Protein AF-A0A857J0M3-F1 (afdb_monomer_lite)

Sequence (80 aa):
MTSDPTHLALAVERQQPGGYHWILLDGSLEPHEYVRLLEGDQSFSSYPEAFQAGLGALLKLAAHGEGVGQAPRAGFSAPV

Secondary structure (DSSP, 8-state):
------EEEEEEEEETTTEEEEEEEEEPSSS--EEEEEE-SSPBSSHHHHHHHHHHHHHHHHHH----------------

pLDDT: mean 71.27, std 18.9, range [29.89, 93.81]

Structure (mmCIF, N/CA/C/O backbone):
data_AF-A0A857J0M3-F1
#
_entry.id   AF-A0A857J0M3-F1
#
loop_
_atom_site.group_PDB
_atom_site.id
_atom_site.type_symbol
_atom_site.label_atom_id
_atom_site.label_alt_id
_atom_site.label_comp_id
_atom_site.label_asym_id
_atom_site.label_entity_id
_atom_site.label_seq_id
_atom_site.pdbx_PDB_ins_code
_atom_site.Cartn_x
_atom_site.Cartn_y
_atom_site.Cartn_z
_atom_site.occupancy
_atom_site.B_iso_or_equiv
_atom_site.auth_seq_id
_atom_site.auth_comp_id
_atom_site.auth_asym_id
_atom_site.auth_atom_id
_atom_site.pdbx_PDB_model_num
ATOM 1 N N . ME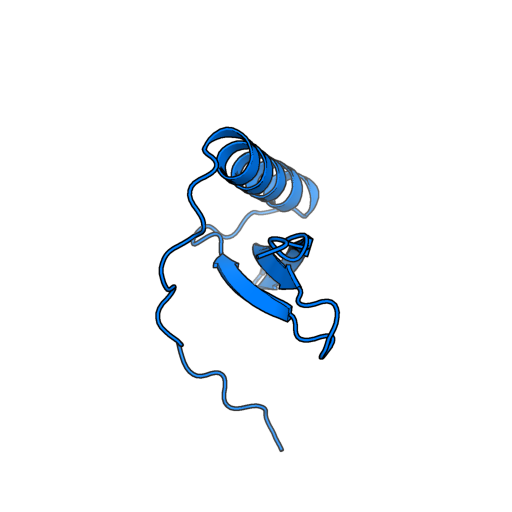T A 1 1 ? 25.930 -6.262 -16.185 1.00 39.31 1 MET A N 1
ATOM 2 C CA . MET A 1 1 ? 24.463 -6.364 -16.070 1.00 39.31 1 MET A CA 1
ATOM 3 C C . MET A 1 1 ? 24.067 -5.371 -15.000 1.00 39.31 1 MET A C 1
ATOM 5 O O . MET A 1 1 ? 24.265 -5.643 -13.826 1.00 39.31 1 MET A O 1
ATOM 9 N N . THR A 1 2 ? 23.715 -4.158 -15.405 1.00 46.47 2 THR A N 1
ATOM 10 C CA . THR A 1 2 ? 23.167 -3.139 -14.508 1.00 46.47 2 THR A CA 1
ATOM 11 C C . THR A 1 2 ? 21.758 -3.587 -14.160 1.00 46.47 2 THR A C 1
ATOM 13 O O . THR A 1 2 ? 20.930 -3.691 -15.057 1.00 46.47 2 THR A O 1
ATOM 16 N N . SER A 1 3 ? 21.518 -3.960 -12.903 1.00 53.50 3 SER A N 1
ATOM 17 C CA . SER A 1 3 ? 20.161 -4.208 -12.420 1.00 53.50 3 SER A CA 1
ATOM 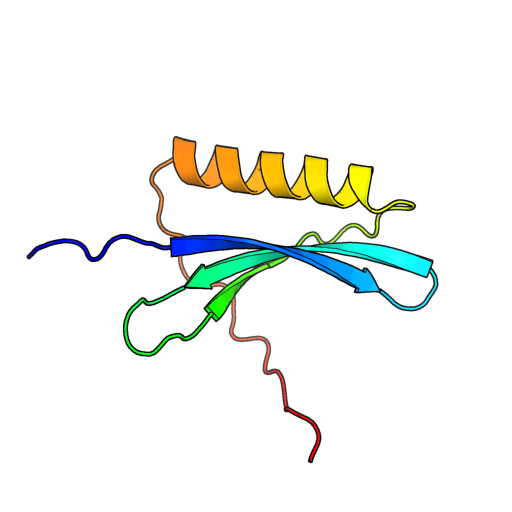18 C C . SER A 1 3 ? 19.369 -2.923 -12.613 1.00 53.50 3 SER A C 1
ATOM 20 O O . SER A 1 3 ? 19.741 -1.894 -12.046 1.00 53.50 3 SER A O 1
ATOM 22 N N . ASP A 1 4 ? 18.341 -2.966 -13.455 1.00 58.88 4 ASP A N 1
ATOM 23 C CA . ASP A 1 4 ? 17.411 -1.854 -13.592 1.00 58.88 4 ASP A CA 1
ATOM 24 C C . ASP A 1 4 ? 16.822 -1.537 -12.208 1.00 58.88 4 ASP A C 1
ATOM 26 O O . ASP A 1 4 ? 16.486 -2.466 -11.463 1.00 58.88 4 ASP A O 1
ATOM 30 N N . PRO A 1 5 ? 16.753 -0.260 -11.805 1.00 59.50 5 PRO A N 1
ATOM 31 C CA . PRO A 1 5 ? 16.150 0.110 -10.535 1.00 59.50 5 PRO A CA 1
ATOM 32 C C . PRO A 1 5 ? 14.686 -0.347 -10.502 1.00 59.50 5 PRO A C 1
ATOM 34 O O . PRO A 1 5 ? 13.853 0.146 -11.259 1.00 59.50 5 PRO A O 1
ATOM 37 N N . THR A 1 6 ? 14.363 -1.281 -9.606 1.00 67.75 6 THR A N 1
ATOM 38 C CA . THR A 1 6 ? 12.982 -1.694 -9.322 1.00 67.75 6 THR A CA 1
ATOM 39 C C . THR A 1 6 ? 12.209 -0.504 -8.753 1.00 67.75 6 THR A C 1
ATOM 41 O O . THR A 1 6 ? 12.591 0.033 -7.707 1.00 67.75 6 THR A O 1
ATOM 44 N N . HIS A 1 7 ? 11.134 -0.074 -9.419 1.00 76.56 7 HIS A N 1
ATOM 45 C CA . HIS A 1 7 ? 10.301 1.030 -8.935 1.00 76.56 7 HIS A CA 1
ATOM 46 C C . HIS A 1 7 ? 9.086 0.481 -8.208 1.00 76.56 7 HIS A C 1
ATOM 48 O O . HIS A 1 7 ? 8.070 0.166 -8.811 1.00 76.56 7 HIS A O 1
ATOM 54 N N . LEU A 1 8 ? 9.161 0.416 -6.885 1.00 81.25 8 LEU A N 1
ATOM 55 C CA . LEU A 1 8 ? 8.025 -0.024 -6.087 1.00 81.25 8 LEU A CA 1
ATOM 56 C C . LEU A 1 8 ? 7.086 1.147 -5.788 1.00 81.25 8 LEU A C 1
ATOM 58 O O . LEU A 1 8 ? 7.514 2.187 -5.283 1.00 81.25 8 LEU A O 1
ATOM 62 N N . ALA A 1 9 ? 5.795 0.959 -6.048 1.00 84.88 9 ALA A N 1
ATOM 63 C CA . ALA A 1 9 ? 4.741 1.900 -5.688 1.00 84.88 9 ALA A CA 1
ATOM 64 C C . ALA A 1 9 ? 3.694 1.233 -4.788 1.00 84.88 9 ALA A C 1
ATOM 66 O O . ALA A 1 9 ? 3.418 0.040 -4.893 1.00 84.88 9 ALA A O 1
ATOM 67 N N . LEU A 1 10 ? 3.101 2.026 -3.898 1.00 88.38 10 LEU A N 1
ATOM 68 C CA . LEU A 1 10 ? 1.996 1.625 -3.035 1.00 88.38 10 LEU A CA 1
ATOM 69 C C . LEU A 1 10 ? 0.738 2.373 -3.472 1.00 88.38 10 LEU A C 1
ATOM 71 O O . LEU A 1 10 ? 0.696 3.603 -3.416 1.00 88.38 10 LEU A O 1
ATOM 75 N N . ALA A 1 11 ? -0.289 1.628 -3.858 1.00 90.50 11 ALA A N 1
ATOM 76 C CA . ALA A 1 11 ? -1.627 2.139 -4.106 1.00 90.50 11 ALA A CA 1
ATOM 77 C C . ALA A 1 11 ? -2.572 1.710 -2.978 1.00 90.50 11 ALA A C 1
ATOM 79 O O . ALA A 1 11 ? -2.402 0.655 -2.368 1.00 90.50 11 ALA A O 1
ATOM 80 N N . VAL A 1 12 ? -3.585 2.531 -2.705 1.00 89.69 12 VAL A N 1
ATOM 81 C CA . VAL A 1 12 ? -4.690 2.186 -1.807 1.00 89.69 12 VAL A CA 1
ATOM 82 C C . VAL A 1 12 ? -5.984 2.403 -2.568 1.00 89.69 12 VAL A C 1
ATOM 84 O O . VAL A 1 12 ? -6.292 3.518 -2.988 1.00 89.69 12 VAL A O 1
ATOM 87 N N . GLU A 1 13 ? -6.742 1.330 -2.739 1.00 90.31 13 GLU A N 1
ATOM 88 C CA . GLU A 1 13 ? -7.975 1.316 -3.513 1.00 90.31 13 GLU A CA 1
ATOM 89 C C . GLU A 1 13 ? -9.171 1.026 -2.602 1.00 90.31 13 GLU A C 1
ATOM 91 O O . GLU A 1 13 ? -9.096 0.244 -1.648 1.00 90.31 13 GLU A O 1
ATOM 96 N N . ARG A 1 14 ? -10.311 1.652 -2.904 1.00 87.50 14 ARG A N 1
ATOM 97 C CA . ARG A 1 14 ? -11.565 1.403 -2.190 1.00 87.50 14 ARG A CA 1
ATOM 98 C C . ARG A 1 14 ? -12.241 0.153 -2.760 1.00 87.50 14 ARG A C 1
ATOM 100 O O . ARG A 1 14 ? -12.644 0.149 -3.919 1.00 87.50 14 ARG A O 1
ATOM 107 N N . GLN A 1 15 ? -12.416 -0.874 -1.936 1.00 83.00 15 GLN A N 1
ATOM 108 C CA . GLN A 1 15 ? -13.204 -2.062 -2.257 1.00 83.00 15 GLN A CA 1
ATOM 109 C C . GLN A 1 15 ? -14.689 -1.811 -1.979 1.00 83.00 15 GLN A C 1
ATOM 111 O O . GLN A 1 15 ? -15.064 -1.230 -0.956 1.00 83.00 15 GLN A O 1
ATOM 116 N N . GLN A 1 16 ? -15.549 -2.264 -2.889 1.00 78.25 16 GLN A N 1
ATOM 117 C CA . GLN A 1 16 ? -16.992 -2.258 -2.676 1.00 78.25 16 GLN A CA 1
ATOM 118 C C . GLN A 1 16 ? -17.472 -3.660 -2.266 1.00 78.25 16 GLN A C 1
ATOM 120 O O . GLN A 1 16 ? -17.143 -4.615 -2.967 1.00 78.25 16 GLN A O 1
ATOM 125 N N . PRO A 1 17 ? -18.272 -3.790 -1.186 1.00 73.00 17 PRO A N 1
ATOM 126 C CA . PRO A 1 17 ? -18.762 -2.722 -0.306 1.00 73.00 17 PRO A CA 1
ATOM 127 C C . PRO A 1 17 ? -17.800 -2.359 0.850 1.00 73.00 17 PRO A C 1
ATOM 129 O O . PRO A 1 17 ? -17.460 -3.194 1.679 1.00 73.00 17 PRO A O 1
ATOM 132 N N . GLY A 1 18 ? -17.472 -1.065 0.966 1.00 71.00 18 GLY A N 1
ATOM 133 C CA . GLY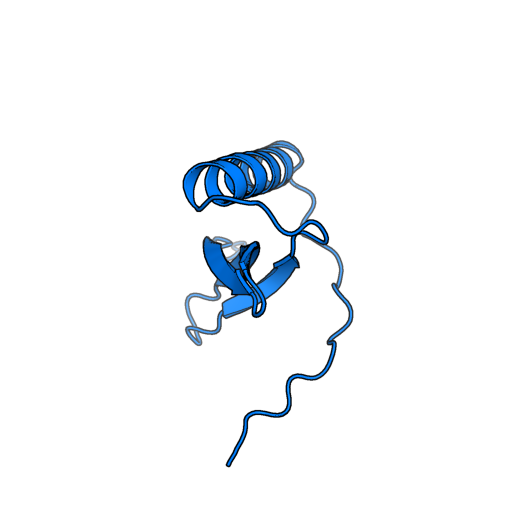 A 1 18 ? -17.138 -0.399 2.237 1.00 71.00 18 GLY A CA 1
ATOM 134 C C . GLY A 1 18 ? -15.701 -0.464 2.767 1.00 71.00 18 GLY A C 1
ATOM 135 O O . GLY A 1 18 ? -15.473 0.060 3.854 1.00 71.00 18 GLY A O 1
ATOM 136 N N . GLY A 1 19 ? -14.745 -1.038 2.039 1.00 86.25 19 GLY A N 1
ATOM 137 C CA . GLY A 1 19 ? -13.376 -1.233 2.530 1.00 86.25 19 GLY A CA 1
ATOM 138 C C . GLY A 1 19 ? -12.316 -0.450 1.762 1.00 86.25 19 GLY A C 1
ATOM 139 O O . GLY A 1 19 ? -12.556 0.060 0.669 1.00 86.25 19 GLY A O 1
ATOM 140 N N . TYR A 1 20 ? -11.113 -0.396 2.315 1.00 87.88 20 TYR A N 1
ATOM 141 C CA . TYR A 1 20 ? -9.890 -0.016 1.614 1.00 87.88 20 TYR A CA 1
ATOM 142 C C . TYR A 1 20 ? -8.942 -1.205 1.622 1.00 87.88 20 TYR A C 1
ATOM 144 O O . TYR A 1 20 ? -8.846 -1.902 2.623 1.00 87.88 20 TYR A O 1
ATOM 152 N N . HIS A 1 21 ? -8.219 -1.424 0.541 1.00 89.56 21 HIS A N 1
ATOM 153 C CA . HIS A 1 21 ? -7.132 -2.394 0.498 1.00 89.56 21 HIS A CA 1
ATOM 154 C C . HIS A 1 21 ? -5.920 -1.731 -0.138 1.00 89.56 21 HIS A C 1
ATOM 156 O O . HIS A 1 21 ? -6.045 -0.741 -0.863 1.00 89.56 21 HIS A O 1
ATOM 162 N N . TRP A 1 22 ? -4.741 -2.238 0.187 1.00 90.69 22 TRP A N 1
ATOM 163 C CA . TRP A 1 22 ? -3.496 -1.75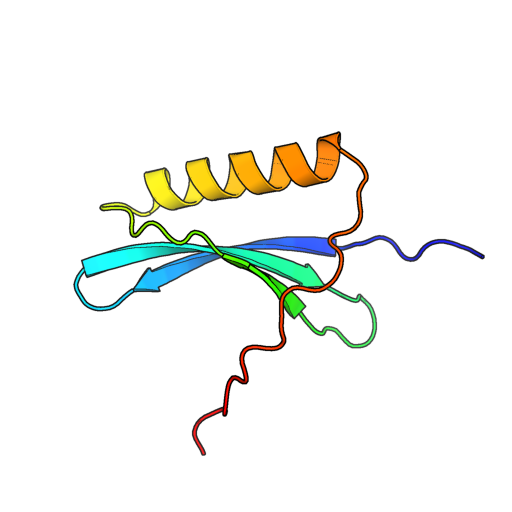5 -0.382 1.00 90.69 22 TRP A CA 1
ATOM 164 C C . TRP A 1 22 ? -2.984 -2.720 -1.444 1.00 90.69 22 TRP A C 1
ATOM 166 O O . TRP A 1 22 ? -3.228 -3.925 -1.375 1.00 90.69 22 TRP A O 1
ATOM 176 N N . ILE A 1 23 ? -2.251 -2.175 -2.408 1.00 90.12 23 ILE A N 1
ATOM 177 C CA . ILE A 1 23 ? -1.657 -2.904 -3.523 1.00 90.12 23 ILE A CA 1
ATOM 178 C C . ILE A 1 23 ? -0.229 -2.398 -3.699 1.00 90.12 23 ILE A C 1
ATOM 180 O O . ILE A 1 23 ? 0.005 -1.193 -3.792 1.00 90.12 23 ILE A O 1
ATOM 184 N N . LEU A 1 24 ? 0.725 -3.318 -3.745 1.00 88.94 24 LEU A N 1
ATOM 185 C CA . LEU A 1 24 ? 2.097 -3.051 -4.146 1.00 88.94 24 LEU A CA 1
ATOM 186 C C . LEU A 1 24 ? 2.244 -3.310 -5.640 1.00 88.94 24 LEU A C 1
ATOM 188 O O . LEU A 1 24 ? 1.830 -4.350 -6.158 1.00 88.94 24 LEU A O 1
ATOM 192 N N . LEU A 1 25 ? 2.848 -2.347 -6.317 1.00 86.38 25 LEU A N 1
ATOM 193 C CA . LEU A 1 25 ? 3.072 -2.337 -7.751 1.00 86.38 25 LEU A CA 1
ATOM 194 C C . LEU A 1 25 ? 4.578 -2.315 -8.010 1.00 86.38 25 LEU A C 1
ATOM 196 O O . LEU A 1 25 ? 5.293 -1.554 -7.358 1.00 86.38 25 LEU A O 1
ATOM 200 N N . ASP A 1 26 ? 5.040 -3.114 -8.965 1.00 82.88 26 ASP A N 1
ATOM 201 C CA . ASP A 1 26 ? 6.371 -2.979 -9.557 1.00 82.88 26 ASP A CA 1
ATOM 202 C C . ASP A 1 26 ? 6.244 -2.220 -10.867 1.00 82.88 26 ASP A C 1
ATOM 204 O O . ASP A 1 26 ? 5.509 -2.640 -11.761 1.00 82.88 26 ASP A O 1
ATOM 208 N N . GLY A 1 27 ? 6.911 -1.082 -10.950 1.00 71.12 27 GLY A N 1
ATOM 209 C CA . GLY A 1 27 ? 7.033 -0.284 -12.151 1.00 71.12 27 GLY A CA 1
ATOM 210 C C . GLY A 1 27 ? 8.316 -0.634 -12.888 1.00 71.12 27 GLY A C 1
ATOM 211 O O . GLY A 1 27 ? 9.412 -0.509 -12.338 1.00 71.12 27 GLY A O 1
ATOM 212 N N . SER A 1 28 ? 8.191 -0.981 -14.165 1.00 65.19 28 SER A N 1
ATOM 213 C CA . SER A 1 28 ? 9.306 -0.803 -15.097 1.00 65.19 28 SER A CA 1
ATOM 214 C C . SER A 1 28 ? 9.340 0.644 -15.584 1.00 65.19 28 SER A C 1
ATOM 216 O O . SER A 1 28 ? 8.302 1.271 -15.803 1.00 65.19 28 SER A O 1
ATOM 218 N N . LEU A 1 29 ? 10.544 1.204 -15.720 1.00 60.22 29 LEU A N 1
ATOM 219 C CA . LEU A 1 29 ? 10.719 2.528 -16.322 1.00 60.22 29 LEU A CA 1
ATOM 220 C C . LEU A 1 29 ? 10.425 2.496 -17.824 1.00 60.22 29 LEU A C 1
ATOM 222 O O . LEU A 1 29 ? 9.920 3.479 -18.356 1.00 60.22 29 LEU A O 1
ATOM 226 N N . GLU A 1 30 ? 10.685 1.368 -18.488 1.00 59.66 30 GLU A N 1
ATOM 227 C CA . GLU A 1 30 ? 10.417 1.171 -19.910 1.00 59.66 30 GLU A CA 1
ATOM 228 C C . GLU A 1 30 ? 9.997 -0.281 -20.199 1.00 59.66 30 GLU A C 1
ATOM 230 O O . GLU A 1 30 ? 10.792 -1.198 -19.989 1.00 59.66 30 GLU A O 1
ATOM 235 N N . PRO A 1 31 ? 8.782 -0.517 -20.725 1.00 59.22 31 PRO A N 1
ATOM 236 C CA . PRO A 1 31 ? 7.644 0.409 -20.749 1.00 59.22 31 PRO A CA 1
ATOM 237 C C . PRO A 1 31 ? 7.185 0.774 -19.323 1.00 59.22 31 PRO A C 1
ATOM 239 O O . PRO A 1 31 ? 7.437 0.016 -18.390 1.00 59.22 31 PRO A O 1
ATOM 242 N N . HIS A 1 32 ? 6.505 1.922 -19.161 1.00 59.72 32 HIS A N 1
ATOM 243 C CA . HIS A 1 32 ? 5.856 2.355 -17.908 1.00 59.72 32 HIS A CA 1
ATOM 244 C C . HIS A 1 32 ? 4.680 1.440 -17.535 1.00 59.72 32 HIS A C 1
ATOM 246 O O . HIS A 1 32 ? 3.515 1.842 -17.522 1.00 59.72 32 HIS A O 1
ATOM 252 N N . GLU A 1 33 ? 4.986 0.179 -17.281 1.00 70.00 33 GLU A N 1
ATOM 253 C CA . GLU A 1 33 ? 4.046 -0.845 -16.882 1.00 70.00 33 GLU A CA 1
ATOM 254 C C . GLU A 1 33 ? 4.193 -1.066 -15.387 1.00 70.00 33 GLU A C 1
ATOM 256 O O . GLU A 1 33 ? 5.274 -1.371 -14.883 1.00 70.00 33 GLU A O 1
ATOM 261 N N . TYR A 1 34 ? 3.074 -0.899 -14.688 1.00 69.69 34 TYR A N 1
ATOM 262 C CA . TYR A 1 34 ? 2.946 -1.285 -13.298 1.00 69.69 34 TYR A CA 1
ATOM 263 C C . TYR A 1 34 ? 2.301 -2.663 -13.238 1.00 69.69 34 TYR A C 1
ATOM 265 O O . TYR A 1 34 ? 1.140 -2.831 -13.621 1.00 69.69 34 TYR A O 1
ATOM 273 N N . VAL A 1 35 ? 3.037 -3.651 -12.742 1.00 78.81 35 VAL A N 1
ATOM 274 C CA . VAL A 1 35 ? 2.500 -4.983 -12.464 1.00 78.81 35 VAL A CA 1
ATOM 275 C C . VAL A 1 35 ? 2.180 -5.105 -10.980 1.00 78.81 35 VAL A C 1
ATOM 277 O O . VAL A 1 35 ? 2.959 -4.693 -10.123 1.00 78.81 35 VAL A O 1
ATOM 280 N N . ARG A 1 36 ? 1.009 -5.664 -10.653 1.00 80.44 36 ARG A N 1
ATOM 281 C CA . ARG A 1 36 ? 0.642 -5.956 -9.261 1.00 80.44 36 ARG A CA 1
ATOM 282 C C . ARG A 1 36 ? 1.574 -7.038 -8.723 1.00 80.44 36 ARG A C 1
ATOM 284 O O . ARG A 1 36 ? 1.596 -8.146 -9.251 1.00 80.44 36 ARG A O 1
ATOM 291 N N . LEU A 1 37 ? 2.330 -6.703 -7.683 1.00 79.94 37 LEU A N 1
ATOM 292 C CA . LEU A 1 37 ? 3.198 -7.643 -6.978 1.00 79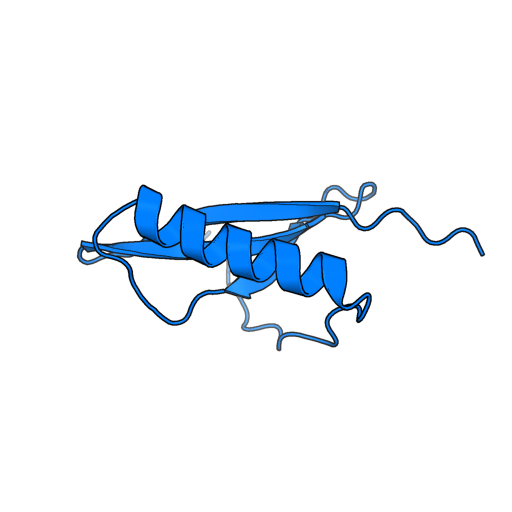.94 37 LEU A CA 1
ATOM 293 C C . LEU A 1 37 ? 2.451 -8.356 -5.866 1.00 79.94 37 LEU A C 1
ATOM 295 O O . LEU A 1 37 ? 2.589 -9.561 -5.688 1.00 79.94 37 LEU A O 1
ATOM 299 N N . LEU A 1 38 ? 1.727 -7.580 -5.064 1.00 81.62 38 LEU A N 1
ATOM 300 C CA . LEU A 1 38 ? 1.127 -8.069 -3.839 1.00 81.62 38 LEU A CA 1
ATOM 301 C C . LEU A 1 38 ? -0.053 -7.186 -3.469 1.00 81.62 38 LEU A C 1
ATOM 303 O O . LEU A 1 38 ? -0.005 -5.973 -3.654 1.00 81.62 38 LEU A O 1
ATOM 307 N N . GLU A 1 39 ? -1.097 -7.781 -2.923 1.00 83.38 39 GLU A N 1
ATOM 308 C CA . GLU A 1 39 ? -2.253 -7.054 -2.418 1.00 83.38 39 GLU A CA 1
ATOM 309 C C . GLU A 1 39 ? -2.563 -7.497 -0.994 1.00 83.38 39 GLU A C 1
ATOM 311 O O . GLU A 1 39 ? -2.257 -8.620 -0.587 1.00 83.38 39 GLU A O 1
ATOM 316 N N . GLY A 1 40 ? -3.127 -6.587 -0.208 1.00 79.25 40 GLY A N 1
ATOM 317 C CA . GLY A 1 40 ? -3.632 -6.928 1.109 1.00 79.25 40 GLY A CA 1
ATOM 318 C C . GLY A 1 40 ? -4.945 -7.697 0.992 1.00 79.25 40 GLY A C 1
ATOM 319 O O . GLY A 1 40 ? -5.947 -7.109 0.601 1.00 79.25 40 GLY A O 1
ATOM 320 N N . ASP A 1 41 ? -4.964 -8.962 1.422 1.00 70.12 41 ASP A N 1
ATOM 321 C CA . ASP A 1 41 ? -6.193 -9.773 1.543 1.00 70.12 41 ASP A CA 1
ATOM 322 C C . ASP A 1 41 ? -7.214 -9.194 2.544 1.00 70.12 41 ASP A C 1
ATOM 324 O O . ASP A 1 41 ? -8.388 -9.563 2.549 1.00 70.12 41 ASP A O 1
ATOM 328 N N . GLN A 1 42 ? -6.776 -8.296 3.433 1.00 75.56 42 GLN A N 1
ATOM 329 C CA . GLN A 1 42 ? -7.634 -7.657 4.427 1.00 75.56 42 GLN A CA 1
ATOM 330 C C . GLN A 1 42 ? -8.205 -6.338 3.906 1.00 75.56 42 GLN A C 1
ATOM 332 O O . GLN A 1 42 ? -7.464 -5.421 3.548 1.00 75.56 42 GLN A O 1
ATOM 337 N N . SER A 1 43 ? -9.531 -6.216 3.963 1.00 82.50 43 SER A N 1
ATOM 338 C CA . SER A 1 43 ? -10.221 -4.938 3.809 1.00 82.50 43 SER A CA 1
ATOM 339 C C . SER A 1 43 ? -10.154 -4.149 5.119 1.00 82.50 43 SER A C 1
ATOM 341 O O . SER A 1 43 ? -10.603 -4.605 6.170 1.00 82.50 43 SER A O 1
ATOM 343 N N . PHE A 1 44 ? -9.614 -2.940 5.049 1.00 88.12 44 PHE A N 1
ATOM 344 C CA . PHE A 1 44 ? -9.522 -1.992 6.152 1.00 88.12 44 PHE A CA 1
ATOM 345 C C . PHE A 1 44 ? -10.713 -1.036 6.152 1.00 88.12 44 PHE A C 1
ATOM 347 O O . PHE A 1 44 ? -11.255 -0.680 5.104 1.00 88.12 44 PHE A O 1
ATOM 354 N N . SER A 1 45 ? -11.085 -0.564 7.338 1.00 87.62 45 SER A N 1
ATOM 355 C CA . SER A 1 45 ? -12.214 0.352 7.538 1.00 87.62 45 SER A CA 1
ATOM 356 C C . SER A 1 45 ? -11.903 1.776 7.069 1.00 87.62 45 SER A C 1
ATOM 358 O O . SER A 1 45 ? -12.808 2.569 6.802 1.00 87.62 45 SER A O 1
ATOM 360 N N . SER A 1 46 ? -10.617 2.126 6.980 1.00 89.19 46 SER A N 1
ATOM 361 C CA . SER A 1 46 ? -10.165 3.475 6.657 1.00 89.19 46 SER A CA 1
ATOM 362 C C . SER A 1 46 ? -8.923 3.489 5.760 1.00 89.19 46 SER A C 1
ATOM 364 O O . SER A 1 46 ? -8.092 2.581 5.782 1.00 89.19 46 SER A O 1
ATOM 366 N N . TYR A 1 47 ? -8.786 4.559 4.971 1.00 89.31 47 TYR A N 1
ATOM 367 C CA . TYR A 1 47 ? -7.624 4.773 4.105 1.00 89.31 47 TYR A CA 1
ATOM 368 C C . TYR A 1 47 ? -6.291 4.805 4.883 1.00 89.31 47 TYR A C 1
ATOM 370 O O . TYR A 1 47 ? -5.354 4.138 4.444 1.00 89.31 47 TYR A O 1
ATOM 378 N N . PRO A 1 48 ? -6.164 5.515 6.030 1.00 93.81 48 PRO A N 1
ATOM 379 C CA . PRO A 1 48 ? -4.902 5.559 6.770 1.00 93.81 48 PRO A CA 1
ATOM 380 C C . PRO A 1 48 ? -4.445 4.186 7.272 1.00 93.81 48 PRO A C 1
ATOM 382 O O . PRO A 1 48 ? -3.251 3.902 7.232 1.00 93.81 48 PRO A O 1
ATOM 385 N N . GLU A 1 49 ? -5.374 3.324 7.698 1.00 90.12 49 GLU A N 1
ATOM 386 C CA . GLU A 1 49 ? -5.061 1.956 8.135 1.00 90.12 49 GLU A CA 1
ATOM 387 C C . GLU A 1 49 ? -4.531 1.106 6.976 1.00 90.12 49 GLU A C 1
ATOM 389 O O . GLU A 1 49 ? -3.473 0.487 7.103 1.00 90.12 49 GLU A O 1
ATOM 394 N N . ALA A 1 50 ? -5.212 1.133 5.823 1.00 89.62 50 ALA A N 1
ATOM 395 C CA . ALA A 1 50 ? -4.754 0.429 4.625 1.00 89.62 50 ALA A CA 1
ATOM 396 C C . ALA A 1 50 ? -3.380 0.930 4.163 1.00 89.62 50 ALA A C 1
ATOM 398 O O . ALA A 1 50 ? -2.504 0.130 3.838 1.00 89.62 50 ALA A O 1
ATOM 399 N N . PHE A 1 51 ? -3.167 2.249 4.181 1.00 90.62 51 PHE A N 1
ATOM 400 C CA . PHE A 1 51 ? -1.896 2.854 3.799 1.00 90.62 51 PHE A CA 1
ATOM 401 C C . PHE A 1 51 ? -0.757 2.442 4.738 1.00 90.62 51 PHE A C 1
ATOM 403 O O . PHE A 1 51 ? 0.307 2.051 4.267 1.00 90.62 51 PHE A O 1
ATOM 410 N N . GLN A 1 52 ? -0.966 2.484 6.058 1.00 92.06 52 GLN A N 1
ATOM 411 C CA . GLN A 1 52 ? 0.054 2.064 7.024 1.00 92.06 52 GLN A CA 1
ATOM 412 C C . GLN A 1 52 ? 0.391 0.576 6.891 1.00 92.06 52 GLN A C 1
ATOM 414 O O . GLN A 1 52 ? 1.568 0.209 6.933 1.00 92.06 52 GLN A O 1
ATOM 419 N N . ALA A 1 53 ? -0.618 -0.274 6.684 1.00 89.50 53 ALA A N 1
ATOM 420 C CA . ALA A 1 53 ? -0.410 -1.699 6.456 1.00 89.50 53 ALA A CA 1
ATOM 421 C C . ALA A 1 53 ? 0.399 -1.959 5.172 1.00 89.50 53 ALA A C 1
ATOM 423 O O . ALA A 1 53 ? 1.391 -2.691 5.208 1.00 89.50 53 ALA A O 1
ATOM 424 N N . GLY A 1 54 ? 0.032 -1.303 4.067 1.00 89.81 54 GLY A N 1
ATOM 425 C CA . GLY A 1 54 ? 0.746 -1.401 2.795 1.00 89.81 54 GLY A CA 1
ATOM 426 C C . GLY A 1 54 ? 2.167 -0.837 2.852 1.00 89.81 54 GLY A C 1
ATOM 427 O O . GLY A 1 54 ? 3.090 -1.443 2.313 1.00 89.81 54 GLY A O 1
ATOM 428 N N . LEU A 1 55 ? 2.386 0.265 3.577 1.00 89.81 55 LEU A N 1
ATOM 429 C CA . LEU A 1 55 ? 3.722 0.823 3.805 1.00 89.81 55 LEU A CA 1
ATOM 430 C C . LEU A 1 55 ? 4.598 -0.150 4.602 1.00 89.81 55 LEU A C 1
ATOM 432 O O . LEU A 1 55 ? 5.768 -0.338 4.276 1.00 89.81 55 LEU A O 1
ATOM 436 N N . GLY A 1 56 ? 4.036 -0.815 5.614 1.00 89.56 56 GLY A N 1
ATOM 437 C CA . GLY A 1 56 ? 4.732 -1.869 6.348 1.00 89.56 56 GLY A CA 1
ATOM 438 C C . GLY A 1 56 ? 5.130 -3.047 5.454 1.00 89.56 56 GLY A C 1
ATOM 439 O O . GLY A 1 56 ? 6.230 -3.579 5.600 1.00 89.56 56 GLY A O 1
ATOM 440 N N . ALA A 1 57 ? 4.269 -3.436 4.510 1.00 86.44 57 ALA A N 1
ATOM 441 C CA . ALA A 1 57 ? 4.586 -4.464 3.520 1.00 86.44 57 ALA A CA 1
ATOM 442 C C . ALA A 1 57 ? 5.701 -4.011 2.561 1.00 86.44 57 ALA A C 1
ATOM 444 O O . ALA A 1 57 ? 6.670 -4.747 2.373 1.00 86.44 57 ALA A O 1
ATOM 445 N N . LEU A 1 58 ? 5.623 -2.781 2.042 1.00 86.19 58 LEU A N 1
ATOM 446 C CA . LEU A 1 58 ? 6.650 -2.187 1.179 1.00 86.19 58 LEU A CA 1
ATOM 447 C C . LEU A 1 58 ? 8.023 -2.151 1.866 1.00 86.19 58 LEU A C 1
ATOM 449 O O . LEU A 1 58 ? 9.024 -2.562 1.283 1.00 86.19 58 LEU A O 1
ATOM 453 N N . LEU A 1 59 ? 8.071 -1.699 3.122 1.00 85.75 59 LEU A N 1
ATOM 454 C CA . LEU A 1 59 ? 9.312 -1.614 3.896 1.00 85.75 59 LEU A CA 1
ATOM 455 C C . LEU A 1 59 ? 9.919 -2.993 4.177 1.00 85.75 59 LEU A C 1
ATOM 457 O O . LEU A 1 59 ? 11.138 -3.137 4.131 1.00 85.75 59 LEU A O 1
ATOM 461 N N . LYS A 1 60 ? 9.096 -4.016 4.437 1.00 83.62 60 LYS A N 1
ATOM 462 C CA . LYS A 1 60 ? 9.580 -5.399 4.596 1.00 83.62 60 LYS A CA 1
ATOM 463 C C . LYS A 1 60 ? 10.201 -5.931 3.307 1.00 83.62 60 LYS A C 1
ATOM 465 O O . LYS A 1 60 ? 11.251 -6.562 3.363 1.00 83.62 60 LYS A O 1
ATOM 470 N N . LEU A 1 61 ? 9.577 -5.632 2.171 1.00 76.81 61 LEU A N 1
ATOM 471 C CA . LEU A 1 61 ? 10.041 -6.027 0.842 1.00 76.81 61 LEU A CA 1
ATOM 472 C C . LEU A 1 61 ? 11.382 -5.351 0.510 1.00 76.81 61 LEU A C 1
ATOM 474 O O . LEU A 1 61 ? 12.336 -6.020 0.120 1.00 76.81 61 LEU A O 1
ATOM 478 N N . ALA A 1 62 ? 11.501 -4.051 0.800 1.00 74.38 62 ALA A N 1
ATOM 479 C CA . ALA A 1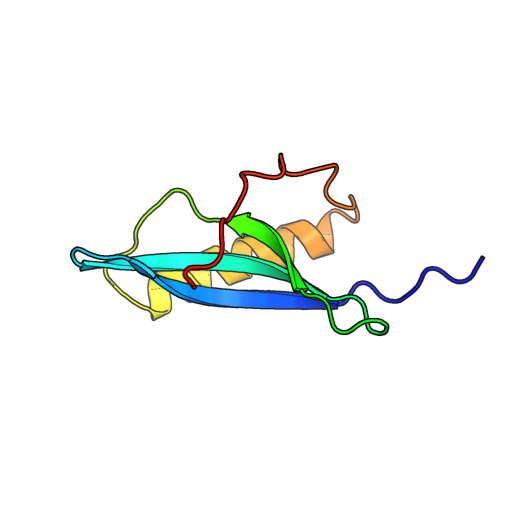 62 ? 12.755 -3.311 0.669 1.00 74.38 62 ALA A CA 1
ATOM 480 C C . ALA A 1 62 ? 13.856 -3.817 1.624 1.00 74.38 62 ALA A C 1
ATOM 482 O O . ALA A 1 62 ? 15.027 -3.847 1.254 1.00 74.38 62 ALA A O 1
ATOM 483 N N . ALA A 1 63 ? 13.496 -4.231 2.843 1.00 73.00 63 ALA A N 1
ATOM 484 C CA . ALA A 1 63 ? 14.445 -4.726 3.839 1.00 73.00 63 ALA A CA 1
ATOM 485 C C . ALA A 1 63 ? 14.942 -6.156 3.569 1.00 73.00 63 ALA A C 1
ATOM 487 O O . ALA A 1 63 ? 16.024 -6.503 4.037 1.00 73.00 63 ALA A O 1
ATOM 488 N N . HIS A 1 64 ? 14.169 -6.996 2.869 1.00 62.72 64 HIS A N 1
ATOM 489 C CA . HIS A 1 64 ? 14.553 -8.387 2.593 1.00 62.72 64 HIS A CA 1
ATOM 490 C C . HIS A 1 64 ? 15.327 -8.584 1.288 1.00 62.72 64 HIS A C 1
ATOM 492 O O . HIS A 1 64 ? 15.937 -9.635 1.132 1.00 62.72 64 HIS A O 1
ATOM 498 N N . GLY A 1 65 ? 15.349 -7.621 0.359 1.00 53.62 65 GLY A N 1
ATOM 499 C CA . GLY A 1 65 ? 16.104 -7.746 -0.899 1.00 53.62 65 GLY A CA 1
ATOM 500 C C . GLY A 1 65 ? 15.690 -8.927 -1.796 1.00 53.62 65 GLY A C 1
ATOM 501 O O . GLY A 1 65 ? 16.281 -9.124 -2.854 1.00 53.62 65 GLY A O 1
ATOM 502 N N . GLU A 1 66 ? 14.678 -9.703 -1.404 1.00 46.56 66 GLU A N 1
ATOM 503 C CA . GLU A 1 66 ? 14.116 -10.787 -2.193 1.00 46.56 66 GLU A CA 1
ATOM 504 C C . GLU A 1 66 ? 13.095 -10.194 -3.159 1.00 46.56 66 GLU A C 1
ATOM 506 O O . GLU A 1 66 ? 11.980 -9.824 -2.782 1.00 46.56 66 GLU A O 1
ATOM 511 N N . GLY A 1 67 ? 13.513 -10.070 -4.421 1.00 45.94 67 GLY A N 1
ATOM 512 C CA . GLY A 1 67 ? 12.607 -9.834 -5.534 1.00 45.94 67 GLY A CA 1
ATOM 513 C C . GLY A 1 67 ? 11.466 -10.843 -5.469 1.00 45.94 67 GLY A C 1
ATOM 514 O O . GLY A 1 67 ? 11.692 -12.048 -5.352 1.00 45.94 67 GLY A O 1
ATOM 515 N N . VAL A 1 68 ? 10.233 -10.343 -5.488 1.00 47.00 68 VAL A N 1
ATOM 516 C CA . VAL A 1 68 ? 9.045 -11.180 -5.354 1.00 47.00 68 VAL A CA 1
ATOM 517 C C . VAL A 1 68 ? 8.963 -12.085 -6.575 1.00 47.00 68 VAL A C 1
ATOM 519 O O . VAL A 1 68 ? 8.609 -11.661 -7.674 1.00 47.00 68 VAL A O 1
ATOM 522 N N . GLY A 1 69 ? 9.292 -13.356 -6.371 1.00 42.03 69 GLY A N 1
ATOM 523 C CA . GLY A 1 69 ? 8.913 -14.419 -7.277 1.00 42.03 69 GLY A CA 1
ATOM 524 C C . GLY A 1 69 ? 7.395 -14.432 -7.416 1.00 42.03 69 GLY A C 1
ATOM 525 O O . GLY A 1 69 ? 6.685 -14.866 -6.518 1.00 42.03 69 GLY A O 1
ATOM 526 N N . GLN A 1 70 ? 6.929 -13.958 -8.568 1.00 40.25 70 GLN A N 1
ATOM 527 C CA . GLN A 1 70 ? 5.787 -14.512 -9.285 1.00 40.25 70 GLN A CA 1
ATOM 528 C C . GLN A 1 70 ? 4.492 -14.614 -8.459 1.00 40.25 70 GLN A C 1
ATOM 530 O O . GLN A 1 70 ? 4.026 -15.705 -8.130 1.00 40.25 70 GLN A O 1
ATOM 535 N N . ALA A 1 71 ? 3.839 -13.475 -8.212 1.00 39.31 71 ALA A N 1
ATOM 536 C CA . ALA A 1 71 ? 2.398 -13.511 -7.992 1.00 39.31 71 ALA A CA 1
ATOM 537 C C . ALA A 1 71 ? 1.739 -14.165 -9.224 1.00 39.31 71 ALA A C 1
ATOM 539 O O . ALA A 1 71 ? 2.099 -13.826 -10.362 1.00 39.31 71 ALA A O 1
ATOM 540 N N . PRO A 1 72 ? 0.822 -15.135 -9.051 1.00 39.41 72 PRO A N 1
ATOM 541 C CA . PRO A 1 72 ? 0.103 -15.698 -10.179 1.00 39.41 72 PRO A CA 1
ATOM 542 C C . PRO A 1 72 ? -0.592 -14.545 -10.898 1.00 39.41 72 PRO A C 1
ATOM 544 O O . PRO A 1 72 ? -1.252 -13.724 -10.266 1.00 39.41 72 PRO A O 1
ATOM 547 N N . ARG A 1 73 ? -0.418 -14.481 -12.223 1.00 40.91 73 ARG A N 1
ATOM 548 C CA . ARG A 1 73 ? -1.203 -13.635 -13.125 1.00 40.91 73 ARG A CA 1
ATOM 549 C C . ARG A 1 73 ? -2.681 -14.012 -12.963 1.00 40.91 73 ARG A C 1
ATOM 551 O O . ARG A 1 73 ? -3.218 -14.773 -13.763 1.00 40.91 73 ARG A O 1
ATOM 558 N N . ALA A 1 74 ? -3.329 -13.536 -11.905 1.00 38.62 74 ALA A N 1
ATOM 559 C CA . ALA A 1 74 ? -4.769 -13.563 -11.770 1.00 38.62 74 ALA A CA 1
ATOM 560 C C . ALA A 1 74 ? -5.274 -12.578 -12.820 1.00 38.62 74 ALA A C 1
ATOM 562 O O . ALA A 1 74 ? -5.115 -11.364 -12.696 1.00 38.62 74 ALA A O 1
ATOM 563 N N . GLY A 1 75 ? -5.722 -13.149 -13.937 1.00 37.81 75 GLY A N 1
ATOM 564 C CA . GLY A 1 75 ? -6.095 -12.426 -15.136 1.00 37.81 75 GLY A CA 1
ATOM 565 C C . GLY A 1 75 ? -7.084 -11.317 -14.823 1.00 37.81 75 GLY A C 1
ATOM 566 O O . GLY A 1 75 ? -8.228 -11.578 -14.465 1.00 37.81 75 GLY A O 1
ATOM 567 N N . PHE A 1 76 ? -6.650 -10.078 -15.018 1.00 40.31 76 PHE A N 1
ATOM 568 C CA . PHE A 1 76 ? -7.574 -8.975 -15.166 1.00 40.31 76 PHE A CA 1
ATOM 569 C C . PHE A 1 76 ? -7.938 -8.878 -16.649 1.00 40.31 76 PHE A C 1
ATOM 571 O O . PHE A 1 76 ? -7.138 -8.444 -17.476 1.00 40.31 76 PHE A O 1
ATOM 578 N N . SER A 1 77 ? -9.145 -9.333 -16.990 1.00 35.59 77 SER A N 1
ATOM 579 C CA . SER A 1 77 ? -9.841 -8.840 -18.180 1.00 35.59 77 SER A CA 1
ATOM 580 C C . SER A 1 77 ? -10.182 -7.376 -17.931 1.00 35.59 77 SER A C 1
ATOM 582 O O . SER A 1 77 ? -10.960 -7.068 -17.029 1.00 35.59 77 SER A O 1
ATOM 584 N N . ALA A 1 78 ? -9.589 -6.476 -18.710 1.00 29.89 78 ALA A N 1
ATOM 585 C CA . ALA A 1 78 ? -10.060 -5.101 -18.792 1.00 29.89 78 ALA A CA 1
ATOM 586 C C . ALA A 1 78 ? -11.483 -5.091 -19.394 1.00 29.89 78 ALA A C 1
ATOM 588 O O . ALA A 1 78 ? -11.724 -5.829 -20.354 1.00 29.89 78 ALA A O 1
ATOM 589 N N . PRO A 1 79 ? -12.436 -4.306 -18.863 1.00 35.03 79 PRO A N 1
ATOM 590 C CA . PRO A 1 79 ? -13.717 -4.112 -19.531 1.00 35.03 79 PRO A CA 1
ATOM 591 C C . PRO A 1 79 ? -13.532 -3.256 -20.800 1.00 35.03 79 PRO A C 1
ATOM 593 O O . PRO A 1 79 ? -12.776 -2.284 -20.785 1.00 35.03 79 PRO A O 1
ATOM 596 N N . VAL A 1 80 ? -14.210 -3.676 -21.877 1.00 42.47 80 VAL A N 1
ATOM 597 C CA . VAL A 1 80 ? -14.373 -2.988 -23.179 1.00 42.47 80 VAL A CA 1
ATOM 598 C C . VAL A 1 80 ? -15.142 -1.682 -23.036 1.00 42.47 80 VAL A C 1
ATOM 600 O O . VAL A 1 80 ? -16.128 -1.673 -22.264 1.00 42.47 80 VAL A O 1
#

Organism: NCBI:txid2697032

Radius of gyration: 13.78 Å; chains: 1; bounding box: 43×21×31 Å

Foldseek 3Di:
DPPQDWDWDKDWDDDPPQFIKIWIWTADVVPRDTDTQDIDPDTHNDPVVRVVVRVVVVVVCVVVVDDRPDDDCPDDDDDD